Protein AF-A0A378NRR8-F1 (afdb_monomer_lite)

Organism: NCBI:txid158847

Secondary structure (DSSP, 8-state):
--HHHHHHHHTSGGGHHHHT--SHHHHHHHHHHHHHH--HHHHHHHHHHHHHHHHHHHHTTSS-SS---HHHHHHHHHHHHTTSS-SSSHHHHHHHHHHHHHHHHHTT--HHHHHHHHHHHHTTTGGG-SSGGGSPPTTSHHHHHHHHHHHHHHHTT------

Radius of gyration: 14.63 Å; chains: 1; bounding box: 38×37×32 Å

pLDDT: mean 91.33, std 9.23, range [50.62, 98.56]

Sequence (163 aa):
MTTDELQAILNGDAGKHIENIKIDSLREFVKESLLKFGDTNKLLQSNLVIDLLEKMLIKKKQINKTVEQSFVEVLRVAGLLHNLFFDGTVTSLFMAREKLVPIARKYNIPDNYIGSIFQTIECQLGEDTPVPQCKPVPGTPTELFAWSCWYIEELHNNKKIPE

Structure (mmCIF, N/CA/C/O backbone):
data_AF-A0A378NRR8-F1
#
_entry.id   AF-A0A378NRR8-F1
#
loop_
_atom_site.group_PDB
_atom_site.id
_atom_site.type_symbol
_atom_site.label_atom_id
_atom_site.label_alt_id
_atom_site.label_comp_id
_atom_site.label_asym_id
_atom_site.label_entity_id
_atom_site.label_seq_id
_atom_site.pdbx_PDB_ins_code
_atom_site.Cartn_x
_atom_site.Cartn_y
_atom_site.Cartn_z
_atom_site.occupancy
_atom_site.B_iso_or_equiv
_atom_site.auth_seq_id
_atom_site.auth_comp_id
_atom_site.auth_asym_id
_atom_site.auth_atom_id
_atom_site.pdbx_PDB_model_num
ATOM 1 N N . MET A 1 1 ? -15.109 -6.004 2.615 1.00 88.75 1 MET A N 1
ATOM 2 C CA . MET A 1 1 ? -15.401 -5.436 3.949 1.00 88.75 1 MET A CA 1
ATOM 3 C C . MET A 1 1 ? -16.798 -4.822 3.938 1.00 88.75 1 MET A C 1
ATOM 5 O O . MET A 1 1 ? -17.219 -4.347 2.890 1.00 88.75 1 MET A O 1
ATOM 9 N N . THR A 1 2 ? -17.538 -4.841 5.043 1.00 89.19 2 THR A N 1
ATOM 10 C CA . THR A 1 2 ? -18.834 -4.146 5.174 1.00 89.19 2 THR A CA 1
ATOM 11 C C . THR A 1 2 ? -18.647 -2.681 5.584 1.00 89.19 2 THR A C 1
ATOM 13 O O . THR A 1 2 ? -17.573 -2.279 6.031 1.00 89.19 2 THR A O 1
ATOM 16 N N . THR A 1 3 ? -19.694 -1.862 5.446 1.00 89.06 3 THR A N 1
ATOM 17 C CA . THR A 1 3 ? -19.666 -0.463 5.906 1.00 89.06 3 THR A CA 1
ATOM 18 C C . THR A 1 3 ? -19.426 -0.370 7.412 1.00 89.06 3 THR A C 1
ATOM 20 O O . THR A 1 3 ? -18.635 0.462 7.849 1.00 89.06 3 THR A O 1
ATOM 23 N N . ASP A 1 4 ? -20.054 -1.252 8.194 1.00 89.38 4 ASP A N 1
ATOM 24 C CA . ASP A 1 4 ? -19.912 -1.277 9.652 1.00 89.38 4 ASP A CA 1
ATOM 25 C C . ASP A 1 4 ? -18.496 -1.693 10.070 1.00 89.38 4 ASP A C 1
ATOM 27 O O . ASP A 1 4 ? -17.909 -1.082 10.962 1.00 89.38 4 ASP A O 1
ATOM 31 N N . GLU A 1 5 ? -17.906 -2.678 9.381 1.00 88.69 5 GLU A N 1
ATOM 32 C CA . GLU A 1 5 ? -16.505 -3.072 9.579 1.00 88.69 5 GLU A CA 1
ATOM 33 C C . GLU A 1 5 ? -15.546 -1.919 9.268 1.00 88.69 5 GLU A C 1
ATOM 35 O O . GLU A 1 5 ? -14.643 -1.637 10.056 1.00 88.69 5 GLU A O 1
ATOM 40 N N . LEU A 1 6 ? -15.754 -1.223 8.144 1.00 89.56 6 LEU A N 1
ATOM 41 C CA . LEU A 1 6 ? -14.927 -0.079 7.776 1.00 89.56 6 LEU A CA 1
ATOM 42 C C . LEU A 1 6 ? -15.062 1.046 8.807 1.00 89.56 6 LEU A C 1
ATOM 44 O O . LEU A 1 6 ? -14.057 1.617 9.221 1.00 89.56 6 LEU A O 1
ATOM 48 N N . GLN A 1 7 ? -16.276 1.338 9.272 1.00 89.38 7 GLN A N 1
ATOM 49 C CA . GLN A 1 7 ? -16.491 2.357 10.296 1.00 89.38 7 GLN A CA 1
ATOM 50 C C . GLN A 1 7 ? -15.829 1.978 11.627 1.00 89.38 7 GLN A C 1
ATOM 52 O O . GLN A 1 7 ? -15.223 2.832 12.275 1.00 89.38 7 GLN A O 1
ATOM 57 N N . ALA A 1 8 ? -15.896 0.705 12.025 1.00 89.12 8 ALA A N 1
ATOM 58 C CA . ALA A 1 8 ? -15.212 0.208 13.215 1.00 89.12 8 ALA A CA 1
ATOM 59 C C . ALA A 1 8 ? -13.686 0.354 13.098 1.00 89.12 8 ALA A C 1
ATOM 61 O O . ALA A 1 8 ? -13.037 0.772 14.055 1.00 89.12 8 ALA A O 1
ATOM 62 N N . ILE A 1 9 ? -13.122 0.077 11.917 1.00 89.94 9 ILE A N 1
ATOM 63 C CA . ILE A 1 9 ? -11.700 0.287 11.619 1.00 89.94 9 ILE A CA 1
ATOM 64 C C . ILE A 1 9 ? -11.325 1.765 11.731 1.00 89.94 9 ILE A C 1
ATOM 66 O O . ILE A 1 9 ? -10.344 2.079 12.399 1.00 89.94 9 ILE A O 1
ATOM 70 N N . LEU A 1 10 ? -12.091 2.663 11.102 1.00 88.81 10 LEU A N 1
ATOM 71 C CA . LEU A 1 10 ? -11.823 4.107 11.120 1.00 88.81 10 LEU A CA 1
ATOM 72 C C . LEU A 1 10 ? -11.880 4.691 12.538 1.00 88.81 10 LEU A C 1
ATOM 74 O O . LEU A 1 10 ? -11.136 5.615 12.851 1.00 88.81 10 LEU A O 1
ATOM 78 N N . ASN A 1 11 ? -12.721 4.125 13.404 1.00 87.00 11 ASN A N 1
ATOM 79 C CA . ASN A 1 11 ? -12.835 4.527 14.805 1.00 87.00 11 ASN A CA 1
ATOM 80 C C . ASN A 1 11 ? -11.740 3.929 15.712 1.00 87.00 11 ASN A C 1
ATOM 82 O O . ASN A 1 11 ? -11.676 4.281 16.890 1.00 87.00 11 ASN 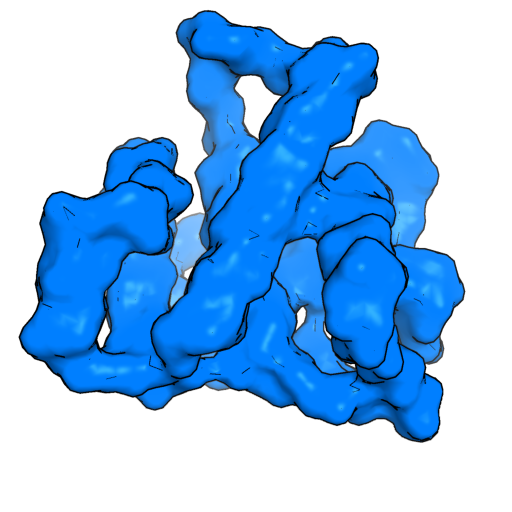A O 1
ATOM 86 N N . GLY A 1 12 ? -10.917 3.007 15.205 1.00 88.12 12 GLY A N 1
ATOM 87 C CA . GLY A 1 12 ? -9.865 2.325 15.958 1.00 88.12 12 GLY A CA 1
ATOM 88 C C . GLY A 1 12 ? -8.461 2.573 15.405 1.00 88.12 12 GLY A C 1
ATOM 89 O O . GLY A 1 12 ? -8.263 3.231 14.385 1.00 88.12 12 GLY A O 1
ATOM 90 N N . ASP A 1 13 ? -7.459 1.972 16.051 1.00 87.38 13 ASP A N 1
ATOM 91 C CA . ASP A 1 13 ? -6.047 2.135 15.666 1.00 87.38 13 ASP A CA 1
ATOM 92 C C . ASP A 1 13 ? -5.746 1.625 14.247 1.00 87.38 13 ASP A C 1
ATOM 94 O O . ASP A 1 13 ? -4.834 2.119 13.580 1.00 87.38 13 ASP A O 1
ATOM 98 N N . ALA A 1 14 ? -6.529 0.660 13.754 1.00 87.25 14 ALA A N 1
ATOM 99 C CA . ALA A 1 14 ? -6.390 0.123 12.403 1.00 87.25 14 ALA A CA 1
ATOM 100 C C . ALA A 1 14 ? -6.697 1.167 11.310 1.00 87.25 14 ALA A C 1
ATOM 102 O O . ALA A 1 14 ? -6.200 1.035 10.192 1.00 87.25 14 ALA A O 1
ATOM 103 N N . GLY A 1 15 ? -7.469 2.211 11.625 1.00 89.31 15 GLY A N 1
ATOM 104 C CA . GLY A 1 15 ? -7.804 3.306 10.717 1.00 89.31 15 GLY A CA 1
ATOM 105 C C . GLY A 1 15 ? -6.763 4.423 10.650 1.00 89.31 15 GLY A C 1
ATOM 106 O O . GLY A 1 15 ? -6.870 5.289 9.782 1.00 89.31 15 GLY A O 1
ATOM 107 N N . LYS A 1 16 ? -5.729 4.413 11.510 1.00 93.12 16 LYS A N 1
ATOM 108 C CA . LYS A 1 16 ? -4.799 5.549 11.684 1.00 93.12 16 LYS A CA 1
ATOM 109 C C . LYS A 1 16 ? -4.187 6.062 10.376 1.00 93.12 16 LYS A C 1
ATOM 111 O O . LYS A 1 16 ? -4.088 7.267 10.169 1.00 93.12 16 LYS A O 1
ATOM 116 N N . HIS A 1 17 ? -3.784 5.168 9.470 1.00 95.06 17 HIS A N 1
ATOM 117 C CA . HIS A 1 17 ? -3.147 5.573 8.216 1.00 95.06 17 HIS A CA 1
ATOM 118 C C . HIS A 1 17 ? -4.159 6.105 7.200 1.00 95.06 17 HIS A C 1
ATOM 120 O O . HIS A 1 17 ? -3.798 6.957 6.396 1.00 95.06 17 HIS A O 1
ATOM 126 N N . ILE A 1 18 ? -5.417 5.665 7.261 1.00 95.38 18 ILE A N 1
ATOM 127 C CA . ILE A 1 18 ? -6.489 6.222 6.431 1.00 95.38 18 ILE A CA 1
ATOM 128 C C . ILE A 1 18 ? -6.775 7.662 6.883 1.00 95.38 18 ILE A C 1
ATOM 130 O O . ILE A 1 18 ? -6.786 8.575 6.060 1.00 95.38 18 ILE A O 1
ATOM 134 N N . GLU A 1 19 ? -6.901 7.891 8.191 1.00 93.31 19 GLU A N 1
ATOM 135 C CA . GLU A 1 19 ? -7.154 9.222 8.773 1.00 93.31 19 GLU A CA 1
ATOM 136 C C . GLU A 1 19 ? -5.964 10.193 8.630 1.00 93.31 19 GLU A C 1
ATOM 138 O O . GLU A 1 19 ? -6.115 11.421 8.623 1.00 93.31 19 GLU A O 1
ATOM 143 N N . ASN A 1 20 ? -4.754 9.661 8.448 1.00 91.88 20 ASN A N 1
ATOM 144 C CA . ASN A 1 20 ? -3.570 10.466 8.164 1.00 91.88 20 ASN A CA 1
ATOM 145 C C . ASN A 1 20 ? -3.486 10.953 6.708 1.00 91.88 20 ASN A C 1
ATOM 147 O O . ASN A 1 20 ? -2.656 11.809 6.424 1.00 91.88 20 ASN A O 1
ATOM 151 N N . ILE A 1 21 ? -4.331 10.478 5.787 1.00 94.75 21 ILE A N 1
ATOM 152 C CA . ILE A 1 21 ? -4.401 11.019 4.419 1.00 94.75 21 ILE A CA 1
ATOM 153 C C . ILE A 1 21 ? -5.147 12.358 4.452 1.00 94.75 21 ILE A C 1
ATOM 155 O O . ILE A 1 21 ? -6.351 12.403 4.710 1.00 94.75 21 ILE A O 1
ATOM 159 N N . LYS A 1 22 ? -4.454 13.465 4.183 1.00 93.25 22 LYS A N 1
ATOM 160 C CA . LYS A 1 22 ? -5.011 14.826 4.243 1.00 93.25 22 LYS A CA 1
ATOM 161 C C . LYS A 1 22 ? -5.721 15.218 2.957 1.00 93.25 22 LYS A C 1
ATOM 163 O O . LYS A 1 22 ? -6.660 16.005 3.007 1.00 93.25 22 LYS A O 1
ATOM 168 N N . ILE A 1 23 ? -5.346 14.626 1.828 1.00 94.19 23 ILE A N 1
ATOM 169 C CA . ILE A 1 23 ? -6.026 14.840 0.551 1.00 94.19 23 ILE A CA 1
ATOM 170 C C . ILE A 1 23 ? -7.327 14.027 0.527 1.00 94.19 23 ILE A C 1
ATOM 172 O O . ILE A 1 23 ? -7.309 12.805 0.375 1.00 94.19 23 ILE A O 1
ATOM 176 N N . ASP A 1 24 ? -8.470 14.706 0.650 1.00 96.19 24 ASP A N 1
ATOM 177 C CA . ASP A 1 24 ? -9.791 14.064 0.760 1.00 96.19 24 ASP A CA 1
ATOM 178 C C . ASP A 1 24 ? -10.094 13.096 -0.395 1.00 96.19 24 ASP A C 1
ATOM 180 O O . ASP A 1 24 ? -10.584 11.993 -0.161 1.00 96.19 24 ASP A O 1
ATOM 184 N N . SER A 1 25 ? -9.741 13.446 -1.638 1.00 97.50 25 SER A N 1
ATOM 185 C CA . SER A 1 25 ? -9.961 12.564 -2.794 1.00 97.50 25 SER A CA 1
ATOM 186 C C . SER A 1 25 ? -9.175 11.254 -2.707 1.00 97.50 25 SER A C 1
ATOM 188 O O . SER A 1 25 ? -9.697 10.207 -3.086 1.00 97.50 25 SER A O 1
ATOM 190 N N . LEU A 1 26 ? -7.951 11.282 -2.165 1.00 98.06 26 LEU A N 1
ATOM 191 C CA . LEU A 1 26 ? -7.163 10.075 -1.905 1.00 98.06 26 LEU A CA 1
ATOM 192 C C . LEU A 1 26 ? -7.779 9.247 -0.773 1.00 98.06 26 LEU A C 1
ATOM 194 O O . LEU A 1 26 ? -7.844 8.022 -0.875 1.00 98.06 26 LEU A O 1
ATOM 198 N N . ARG A 1 27 ? -8.254 9.907 0.289 1.00 97.56 27 ARG A N 1
ATOM 199 C CA . ARG A 1 27 ? -8.870 9.236 1.441 1.00 97.56 27 ARG A CA 1
ATOM 200 C C . ARG A 1 27 ? -10.142 8.496 1.036 1.00 97.56 27 ARG A C 1
ATOM 202 O O . ARG A 1 27 ? -10.293 7.317 1.349 1.00 97.56 27 ARG A O 1
ATOM 209 N N . GLU A 1 28 ? -11.030 9.159 0.302 1.00 97.88 28 GLU A N 1
ATOM 210 C CA . GLU A 1 28 ? -12.288 8.563 -0.154 1.00 97.88 28 GLU A CA 1
ATOM 211 C C . GLU A 1 28 ? -12.061 7.466 -1.204 1.00 97.88 28 GLU A C 1
ATOM 213 O O . GLU A 1 28 ? -12.718 6.424 -1.162 1.00 97.88 28 GLU A O 1
ATOM 218 N N . PHE A 1 29 ? -11.056 7.624 -2.070 1.00 98.56 29 PHE A N 1
ATOM 219 C CA . PHE A 1 29 ? -10.611 6.558 -2.967 1.00 98.56 29 PHE A CA 1
ATOM 220 C C . PHE A 1 29 ? -10.172 5.295 -2.213 1.00 98.56 29 PHE A C 1
ATOM 222 O O . PHE A 1 29 ? -10.581 4.188 -2.579 1.00 98.56 29 PHE A O 1
ATOM 229 N N . VAL A 1 30 ? -9.374 5.440 -1.152 1.00 98.25 30 VAL A N 1
ATOM 230 C CA . VAL A 1 30 ? -8.959 4.306 -0.314 1.00 98.25 30 VAL A CA 1
ATOM 231 C C . VAL A 1 30 ? -10.166 3.660 0.359 1.00 98.25 30 VAL A C 1
ATOM 233 O O . VAL A 1 30 ? -10.314 2.442 0.280 1.00 98.25 30 VAL A O 1
ATOM 236 N N . LYS A 1 31 ? -11.058 4.452 0.969 1.00 97.50 31 LYS A N 1
ATOM 237 C CA . LYS A 1 31 ? -12.264 3.934 1.633 1.00 97.50 31 LYS A CA 1
ATOM 238 C C . LYS A 1 31 ? -13.148 3.135 0.677 1.00 97.50 31 LYS A C 1
ATOM 240 O O . LYS A 1 31 ? -13.519 2.011 1.007 1.00 97.50 31 LYS A O 1
ATOM 245 N N . GLU A 1 32 ? -13.446 3.655 -0.518 1.00 97.94 32 GLU A N 1
ATOM 246 C CA . GLU A 1 32 ? -14.253 2.917 -1.503 1.00 97.94 32 GLU A CA 1
ATOM 247 C C . GLU A 1 32 ? -13.547 1.634 -1.970 1.00 97.94 32 GLU A C 1
ATOM 249 O O . GLU A 1 32 ? -14.191 0.595 -2.133 1.00 97.94 32 GLU A O 1
ATOM 254 N N . SER A 1 33 ? -12.224 1.680 -2.147 1.00 98.25 33 SER A N 1
ATOM 255 C CA . SER A 1 33 ? -11.430 0.512 -2.546 1.00 98.25 33 SER A CA 1
ATOM 256 C C . SER A 1 33 ? -11.439 -0.582 -1.471 1.00 98.25 33 SER A C 1
ATOM 258 O O . SER A 1 33 ? -11.660 -1.751 -1.789 1.00 98.25 33 SER A O 1
ATOM 260 N N . LEU A 1 34 ? -11.269 -0.212 -0.198 1.00 96.81 34 LEU A N 1
ATOM 261 C CA . LEU A 1 34 ? -11.332 -1.131 0.943 1.00 96.81 34 LEU A CA 1
ATOM 262 C C . LEU A 1 34 ? -12.742 -1.687 1.160 1.00 96.81 34 LEU A C 1
ATOM 264 O O . LEU A 1 34 ? -12.898 -2.870 1.450 1.00 96.81 34 LEU A O 1
ATOM 268 N N . LEU A 1 35 ? -13.779 -0.874 0.968 1.00 96.31 35 LEU A N 1
ATOM 269 C CA . LEU A 1 35 ? -15.155 -1.348 1.063 1.00 96.31 35 LEU A CA 1
ATOM 270 C C . LEU A 1 35 ? -15.428 -2.437 0.013 1.00 96.31 35 LEU A C 1
ATOM 272 O O . LEU A 1 35 ? -15.950 -3.503 0.334 1.00 96.31 35 LEU A O 1
ATOM 276 N N . LYS A 1 36 ? -15.010 -2.203 -1.236 1.00 96.44 36 LYS A N 1
ATOM 277 C CA . LYS A 1 36 ? -15.254 -3.132 -2.350 1.00 96.44 36 LYS A CA 1
ATOM 278 C C . LYS A 1 36 ? -14.384 -4.386 -2.321 1.00 96.44 36 LYS A C 1
ATOM 280 O O . LYS A 1 36 ? -14.875 -5.457 -2.663 1.00 96.44 36 LYS A O 1
ATOM 285 N N . PHE A 1 37 ? -13.110 -4.259 -1.958 1.00 96.38 37 PHE A N 1
ATOM 286 C CA . PHE A 1 37 ? -12.112 -5.322 -2.156 1.00 96.38 37 PHE A CA 1
ATOM 287 C C . PHE A 1 37 ? -11.286 -5.642 -0.908 1.00 96.38 37 PHE A C 1
ATOM 289 O O . PHE A 1 37 ? -10.498 -6.584 -0.914 1.00 96.38 37 PHE A O 1
ATOM 296 N N . GLY A 1 38 ? -11.432 -4.845 0.147 1.00 92.38 38 GLY A N 1
ATOM 297 C CA . GLY A 1 38 ? -10.640 -4.949 1.362 1.00 92.38 38 GLY A CA 1
ATOM 298 C C . GLY A 1 38 ? -11.048 -6.104 2.265 1.00 92.38 38 GLY A C 1
ATOM 299 O O . GLY A 1 38 ? -12.215 -6.505 2.343 1.00 92.38 38 GLY A O 1
ATOM 300 N N . ASP A 1 39 ? -10.040 -6.562 2.995 1.00 91.06 39 ASP A N 1
ATOM 301 C CA . ASP A 1 39 ? -10.099 -7.542 4.070 1.00 91.06 39 ASP A CA 1
ATOM 302 C C . ASP A 1 39 ? -9.339 -6.979 5.280 1.00 91.06 39 ASP A C 1
ATOM 304 O O . ASP A 1 39 ? -8.310 -6.312 5.125 1.00 91.06 39 ASP A O 1
ATOM 308 N N . THR A 1 40 ? -9.845 -7.234 6.485 1.00 90.06 40 THR A N 1
ATOM 309 C CA . THR A 1 40 ? -9.279 -6.672 7.717 1.00 90.06 40 THR A CA 1
ATOM 310 C C . THR A 1 40 ? -7.858 -7.171 7.981 1.00 90.06 40 THR A C 1
ATOM 312 O O . THR A 1 40 ? -7.006 -6.379 8.380 1.00 90.06 40 THR A O 1
ATOM 315 N N . ASN A 1 41 ? -7.551 -8.445 7.713 1.00 90.06 41 ASN A N 1
ATOM 316 C CA . ASN A 1 41 ? -6.202 -8.977 7.926 1.00 90.06 41 ASN A CA 1
ATOM 317 C C . ASN A 1 41 ? -5.207 -8.352 6.946 1.00 90.06 41 ASN A C 1
ATOM 319 O O . ASN A 1 41 ? -4.107 -7.964 7.342 1.00 90.06 41 ASN A O 1
ATOM 323 N N . LYS A 1 42 ? -5.611 -8.196 5.680 1.00 91.69 42 LYS A N 1
ATOM 324 C CA . LYS A 1 42 ? -4.801 -7.499 4.671 1.00 91.69 42 LYS A CA 1
ATOM 325 C C . LYS A 1 42 ? -4.524 -6.050 5.062 1.00 91.69 42 LYS A C 1
ATOM 327 O O . LYS A 1 42 ? -3.387 -5.604 4.933 1.00 91.69 42 LYS A O 1
ATOM 332 N N . LEU A 1 43 ? -5.521 -5.341 5.592 1.00 93.81 43 LEU A N 1
ATOM 333 C CA . LEU A 1 43 ? -5.347 -3.968 6.067 1.00 93.81 43 LEU A CA 1
ATOM 334 C C . LEU A 1 43 ? -4.366 -3.880 7.245 1.00 93.81 43 LEU A C 1
ATOM 336 O O . LEU A 1 43 ? -3.505 -3.003 7.258 1.00 93.81 43 LEU A O 1
ATOM 340 N N . LEU A 1 44 ? -4.457 -4.792 8.217 1.00 92.62 44 LEU A N 1
ATOM 341 C CA . LEU A 1 44 ? -3.517 -4.828 9.342 1.00 92.62 44 LEU A CA 1
ATOM 342 C C . LEU A 1 44 ? -2.075 -5.047 8.867 1.00 92.62 44 LEU A C 1
ATOM 344 O O . LEU A 1 44 ? -1.169 -4.376 9.355 1.00 92.62 44 LEU A O 1
ATOM 348 N N . GLN A 1 45 ? -1.865 -5.919 7.877 1.00 93.12 45 GLN A N 1
ATOM 349 C CA . GLN A 1 45 ? -0.555 -6.098 7.241 1.00 93.12 45 GLN A CA 1
ATOM 350 C C . GLN A 1 45 ? -0.093 -4.827 6.518 1.00 93.12 45 GLN A C 1
ATOM 352 O O . GLN A 1 45 ? 1.041 -4.388 6.703 1.00 93.12 45 GLN A O 1
ATOM 357 N N . SER A 1 46 ? -0.982 -4.175 5.766 1.00 96.12 46 SER A N 1
ATOM 358 C CA . SER A 1 46 ? -0.686 -2.899 5.107 1.00 96.12 46 SER A CA 1
ATOM 359 C C . SER A 1 46 ? -0.259 -1.814 6.096 1.00 96.12 46 SER A C 1
ATOM 361 O O . SER A 1 46 ? 0.669 -1.059 5.814 1.00 96.12 46 SER A O 1
ATOM 363 N N . ASN A 1 47 ? -0.864 -1.763 7.284 1.00 96.19 47 ASN A N 1
ATOM 364 C CA . ASN A 1 47 ? -0.462 -0.819 8.326 1.00 96.19 47 ASN A CA 1
ATOM 365 C C . ASN A 1 47 ? 0.977 -1.063 8.811 1.00 96.19 47 ASN A C 1
ATOM 367 O O . ASN A 1 47 ? 1.727 -0.106 8.992 1.00 96.19 47 ASN A O 1
ATOM 371 N N . LEU A 1 48 ? 1.395 -2.324 8.959 1.00 95.69 48 LEU A N 1
ATOM 372 C CA . LEU A 1 48 ? 2.775 -2.657 9.334 1.00 95.69 48 LEU A CA 1
ATOM 373 C C . LEU A 1 48 ? 3.783 -2.213 8.264 1.00 95.69 48 LEU A C 1
ATOM 375 O O . LEU A 1 48 ? 4.840 -1.675 8.602 1.00 95.69 48 LEU A O 1
ATOM 379 N N . VAL A 1 49 ? 3.440 -2.389 6.983 1.00 97.00 49 VAL A N 1
ATOM 380 C CA . VAL A 1 49 ? 4.266 -1.932 5.853 1.00 97.00 49 VAL A CA 1
ATOM 381 C C . VAL A 1 49 ? 4.440 -0.414 5.894 1.00 97.00 49 VAL A C 1
ATOM 383 O O . VAL A 1 49 ? 5.560 0.080 5.775 1.00 97.00 49 VAL A O 1
ATOM 386 N N . ILE A 1 50 ? 3.357 0.336 6.113 1.00 97.00 50 ILE A N 1
ATOM 387 C CA . ILE A 1 50 ? 3.393 1.804 6.162 1.00 97.00 50 ILE A CA 1
ATOM 388 C C . ILE A 1 50 ? 4.187 2.295 7.379 1.00 97.00 50 ILE A C 1
ATOM 390 O O . ILE A 1 50 ? 5.030 3.181 7.241 1.00 97.00 50 ILE A O 1
ATOM 394 N N . ASP A 1 51 ? 3.976 1.699 8.556 1.00 95.44 51 ASP A N 1
ATOM 395 C CA . ASP A 1 51 ? 4.725 2.033 9.774 1.00 95.44 51 ASP A CA 1
ATOM 396 C C . ASP A 1 51 ? 6.239 1.848 9.589 1.00 95.44 51 ASP A C 1
ATOM 398 O O . ASP A 1 51 ? 7.044 2.652 10.077 1.00 95.44 51 ASP A O 1
ATOM 402 N N . LEU A 1 52 ? 6.650 0.776 8.908 1.00 96.00 52 LEU A N 1
ATOM 403 C CA . LEU A 1 52 ? 8.054 0.528 8.599 1.00 96.00 52 LEU A CA 1
ATOM 404 C C . LEU A 1 52 ? 8.583 1.509 7.549 1.00 96.00 52 LEU A C 1
ATOM 406 O O . LEU A 1 52 ? 9.646 2.102 7.756 1.00 96.00 52 LEU A O 1
ATOM 410 N N . LEU A 1 53 ? 7.828 1.733 6.474 1.00 96.25 53 LEU A N 1
ATOM 411 C CA . LEU A 1 53 ? 8.183 2.664 5.409 1.00 96.25 53 LEU A CA 1
ATOM 412 C C . LEU A 1 53 ? 8.448 4.066 5.956 1.00 96.25 53 LEU A C 1
ATOM 414 O O . LEU A 1 53 ? 9.490 4.656 5.672 1.00 96.25 53 LEU A O 1
ATOM 418 N N . GLU A 1 54 ? 7.550 4.595 6.787 1.00 93.75 54 GLU A N 1
ATOM 419 C CA . GLU A 1 54 ? 7.709 5.920 7.389 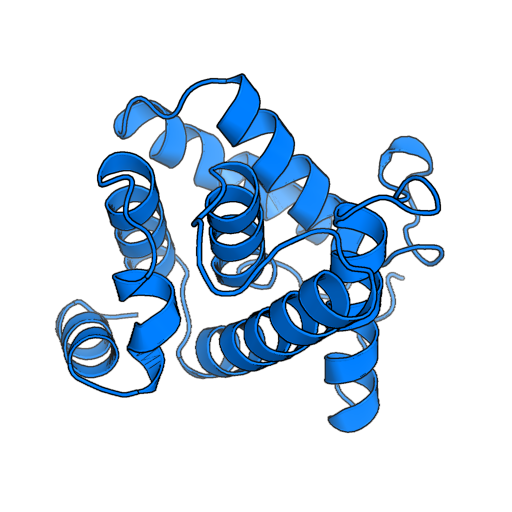1.00 93.75 54 GLU A CA 1
ATOM 420 C C . GLU A 1 54 ? 8.980 5.998 8.254 1.00 93.75 54 GLU A C 1
ATOM 422 O O . GLU A 1 54 ? 9.741 6.968 8.165 1.00 93.75 54 GLU A O 1
ATOM 427 N N . LYS A 1 55 ? 9.294 4.948 9.028 1.00 93.62 55 LYS A N 1
ATOM 428 C CA . LYS A 1 55 ? 10.555 4.868 9.790 1.00 93.62 55 LYS A CA 1
ATOM 429 C C . LYS A 1 55 ? 11.779 4.859 8.873 1.00 93.62 55 LYS A C 1
ATOM 431 O O . LYS A 1 55 ? 12.767 5.534 9.180 1.00 93.62 55 LYS A O 1
ATOM 436 N N . MET A 1 56 ? 11.732 4.129 7.759 1.00 93.88 56 MET A N 1
ATOM 437 C CA . MET A 1 56 ? 12.821 4.084 6.778 1.00 93.88 56 MET A CA 1
ATOM 438 C C . MET A 1 56 ? 13.023 5.442 6.098 1.00 93.88 56 MET A C 1
ATOM 440 O O . MET A 1 56 ? 14.160 5.912 6.012 1.00 93.88 56 MET A O 1
ATOM 444 N N . LEU A 1 57 ? 11.939 6.111 5.699 1.00 92.75 57 LEU A N 1
ATOM 445 C CA . LEU A 1 57 ? 11.969 7.451 5.110 1.00 92.75 57 LEU A CA 1
ATOM 446 C C . LEU A 1 57 ? 12.590 8.477 6.070 1.00 92.75 57 LEU A C 1
ATOM 448 O O . LEU A 1 57 ? 13.461 9.252 5.666 1.00 92.75 57 LEU A O 1
ATOM 452 N N . IL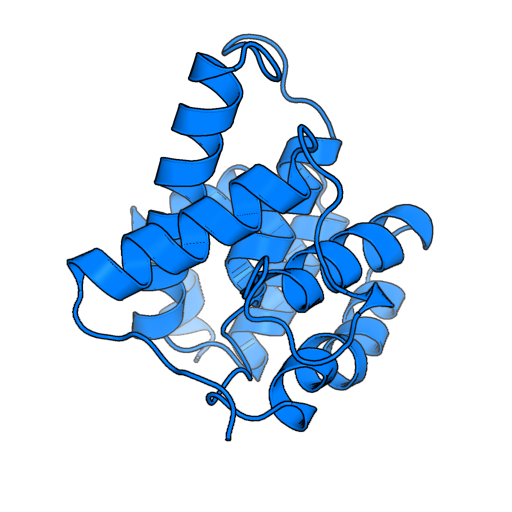E A 1 58 ? 12.218 8.441 7.356 1.00 92.00 58 ILE A N 1
ATOM 453 C CA . ILE A 1 58 ? 12.818 9.290 8.401 1.00 92.00 58 ILE A CA 1
ATOM 454 C C . ILE A 1 58 ? 14.307 8.968 8.563 1.00 92.00 58 ILE A C 1
ATOM 456 O O . ILE A 1 58 ? 15.145 9.872 8.579 1.00 92.00 58 ILE A O 1
ATOM 460 N N . LYS A 1 59 ? 14.668 7.682 8.658 1.00 91.94 59 LYS A N 1
ATOM 461 C CA . LYS A 1 59 ? 16.064 7.244 8.823 1.00 91.94 59 LYS A CA 1
ATOM 462 C C . LYS A 1 59 ? 16.945 7.693 7.656 1.00 91.94 59 LYS A C 1
ATOM 464 O O . LYS A 1 59 ? 18.096 8.071 7.876 1.00 91.94 59 LYS A O 1
ATOM 469 N N . LYS A 1 60 ? 16.404 7.674 6.436 1.00 90.44 60 LYS A N 1
ATOM 470 C CA . LYS A 1 60 ? 17.058 8.131 5.201 1.00 90.44 60 LYS A CA 1
ATOM 471 C C . LYS A 1 60 ? 16.972 9.648 4.997 1.00 90.44 60 LYS A C 1
ATOM 473 O O . LYS A 1 60 ? 17.488 10.137 3.998 1.00 90.44 60 LYS A O 1
ATOM 478 N N . LYS A 1 61 ? 16.377 10.389 5.943 1.00 89.25 61 LYS A N 1
ATOM 479 C CA . LYS A 1 61 ? 16.174 11.847 5.894 1.00 89.25 61 LYS A CA 1
ATOM 480 C C . LYS A 1 61 ? 15.382 12.315 4.662 1.00 89.25 61 LYS A C 1
ATOM 482 O O . LYS A 1 61 ? 15.552 13.449 4.228 1.00 89.25 61 LYS A O 1
ATOM 487 N N . GLN A 1 62 ? 14.535 11.449 4.100 1.00 85.88 62 GLN A N 1
ATOM 488 C CA . GLN A 1 62 ? 13.678 11.787 2.958 1.00 85.88 62 GLN A CA 1
ATOM 489 C C . GLN A 1 62 ? 12.427 12.551 3.398 1.00 85.88 62 GLN A C 1
ATOM 491 O O . GLN A 1 62 ? 11.949 13.408 2.663 1.00 85.88 62 GLN A O 1
ATOM 496 N N . ILE A 1 63 ? 11.948 12.280 4.615 1.00 86.56 63 ILE A N 1
ATOM 497 C CA . ILE A 1 63 ? 10.858 13.018 5.258 1.00 86.56 63 ILE A CA 1
ATOM 498 C C . ILE A 1 63 ? 11.331 13.538 6.616 1.00 86.56 63 ILE A C 1
ATOM 500 O O . ILE A 1 63 ? 12.208 12.948 7.256 1.00 86.56 63 ILE A O 1
ATOM 504 N N . ASN A 1 64 ? 10.736 14.634 7.076 1.00 76.06 64 ASN A N 1
ATOM 505 C CA . ASN A 1 64 ? 10.875 15.102 8.451 1.00 76.06 64 ASN A CA 1
ATOM 506 C C . ASN A 1 64 ? 9.536 14.913 9.185 1.00 76.06 64 ASN A C 1
ATOM 508 O O . ASN A 1 64 ? 8.493 14.761 8.560 1.00 76.06 64 ASN A O 1
ATOM 512 N N . LYS A 1 65 ? 9.550 14.905 10.522 1.00 68.38 65 LYS A N 1
ATOM 513 C CA . LYS A 1 65 ? 8.322 14.737 11.324 1.00 68.38 65 LYS A CA 1
ATOM 514 C C . LYS A 1 65 ? 7.406 15.972 11.314 1.00 68.38 65 LYS A C 1
ATOM 516 O O . LYS A 1 65 ? 6.380 15.962 11.980 1.00 68.38 65 LYS A O 1
ATOM 521 N N . THR A 1 66 ? 7.811 17.044 10.638 1.00 59.34 66 THR A N 1
ATOM 522 C CA . THR A 1 66 ? 7.257 18.391 10.822 1.00 59.34 66 THR A CA 1
ATOM 523 C C . THR A 1 66 ? 6.462 18.871 9.608 1.00 59.34 66 THR A C 1
ATOM 525 O O . THR A 1 66 ? 5.622 19.752 9.749 1.00 59.34 66 THR A O 1
ATOM 528 N N . VAL A 1 67 ? 6.720 18.314 8.423 1.00 60.34 67 VAL A N 1
ATOM 529 C CA . VAL A 1 67 ? 6.097 18.694 7.154 1.00 60.34 67 VAL A CA 1
ATOM 530 C C . VAL A 1 67 ? 5.610 17.432 6.460 1.00 60.34 67 VAL A C 1
ATOM 532 O O . VAL A 1 67 ? 6.408 16.587 6.052 1.00 60.34 67 VAL A O 1
ATOM 535 N N . GLU A 1 68 ? 4.295 17.320 6.307 1.00 67.31 68 GLU A N 1
ATOM 536 C CA . GLU A 1 68 ? 3.686 16.241 5.538 1.00 67.31 68 GLU A CA 1
ATOM 537 C C . GLU A 1 68 ? 3.838 16.551 4.043 1.00 67.31 68 GLU A C 1
ATOM 539 O O . GLU A 1 68 ? 3.395 17.587 3.547 1.00 67.31 68 GLU A O 1
ATOM 544 N N . GLN A 1 69 ? 4.567 15.690 3.334 1.00 80.00 69 GLN A N 1
ATOM 545 C CA . GLN A 1 69 ? 4.880 15.859 1.918 1.00 80.00 69 GLN A CA 1
ATOM 546 C C . GLN A 1 69 ? 3.899 15.025 1.091 1.00 80.00 69 GLN A C 1
ATOM 548 O O . GLN A 1 69 ? 3.687 13.854 1.394 1.00 80.00 69 GLN A O 1
ATOM 553 N N . SER A 1 70 ? 3.345 15.580 0.009 1.00 85.81 70 SER A N 1
ATOM 554 C CA . SER A 1 70 ? 2.286 14.916 -0.774 1.00 85.81 70 SER A CA 1
ATOM 555 C C . SER A 1 70 ? 2.679 13.535 -1.314 1.00 85.81 70 SER A C 1
ATOM 557 O O . SER A 1 70 ? 1.826 12.668 -1.475 1.00 85.81 70 SER A O 1
ATOM 559 N N . PHE A 1 71 ? 3.970 13.288 -1.566 1.00 89.31 71 PHE A N 1
ATOM 560 C CA . PHE A 1 71 ? 4.426 11.961 -1.988 1.00 89.31 71 PHE A CA 1
ATOM 561 C C . PHE A 1 71 ? 4.293 10.906 -0.876 1.00 89.31 71 PHE A C 1
ATOM 563 O O . PHE A 1 71 ? 4.126 9.731 -1.178 1.00 89.31 71 PHE A O 1
ATOM 570 N N . VAL A 1 72 ? 4.336 11.301 0.400 1.00 92.50 72 VAL A N 1
ATOM 571 C CA . VAL A 1 72 ? 4.123 10.393 1.538 1.00 92.50 72 VAL A CA 1
ATOM 572 C C . VAL A 1 72 ? 2.680 9.911 1.558 1.00 92.50 72 VAL A C 1
ATOM 574 O O . VAL A 1 72 ? 2.440 8.732 1.787 1.00 92.50 72 VAL A O 1
ATOM 577 N N . GLU A 1 73 ? 1.721 10.783 1.239 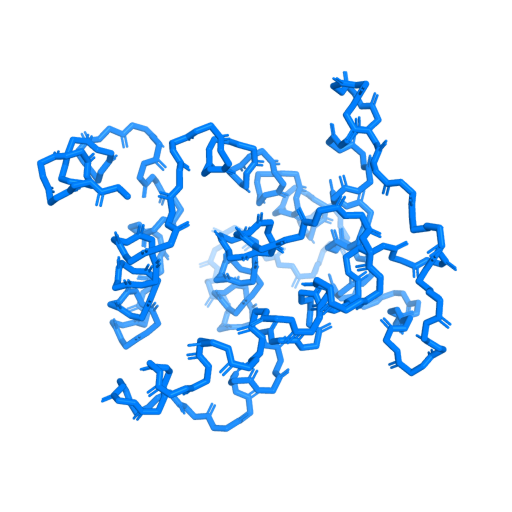1.00 94.06 73 GLU A N 1
ATOM 578 C CA . GLU A 1 73 ? 0.318 10.381 1.101 1.00 94.06 73 GLU A CA 1
ATOM 579 C C . GLU A 1 73 ? 0.125 9.393 -0.053 1.00 94.06 73 GLU A C 1
ATOM 581 O O . GLU A 1 73 ? -0.562 8.389 0.112 1.00 94.06 73 GLU A O 1
ATOM 586 N N . VAL A 1 74 ? 0.796 9.612 -1.189 1.00 96.31 74 VAL A N 1
ATOM 587 C CA . VAL A 1 74 ? 0.818 8.666 -2.321 1.00 96.31 74 VAL A CA 1
ATOM 588 C C . VAL A 1 74 ? 1.370 7.299 -1.903 1.00 96.31 74 VAL A C 1
ATOM 590 O O . VAL A 1 74 ? 0.756 6.276 -2.206 1.00 96.31 74 VAL A O 1
ATOM 593 N N . LEU A 1 75 ? 2.489 7.264 -1.173 1.00 96.75 75 LEU A N 1
ATOM 594 C CA . LEU A 1 75 ? 3.071 6.021 -0.654 1.00 96.75 75 LEU A CA 1
ATOM 595 C C . LEU A 1 75 ? 2.154 5.337 0.366 1.00 96.75 75 LEU A C 1
ATOM 597 O O . LEU A 1 75 ? 2.037 4.115 0.367 1.00 96.75 75 LEU A O 1
ATOM 601 N N . ARG A 1 76 ? 1.473 6.116 1.212 1.00 96.75 76 ARG A N 1
ATOM 602 C CA . ARG A 1 76 ? 0.511 5.607 2.193 1.00 96.75 76 ARG A CA 1
ATOM 603 C C . ARG A 1 76 ? -0.690 4.968 1.504 1.00 96.75 76 ARG A C 1
ATOM 605 O O . ARG A 1 76 ? -1.074 3.860 1.860 1.00 96.75 76 ARG A O 1
ATOM 612 N N . VAL A 1 77 ? -1.234 5.620 0.478 1.00 98.31 77 VAL A N 1
ATOM 613 C CA . VAL A 1 77 ? -2.299 5.062 -0.367 1.00 98.31 77 VAL A CA 1
ATOM 614 C C . VAL A 1 77 ? -1.830 3.782 -1.058 1.00 98.31 77 VAL A C 1
ATOM 616 O O . VAL A 1 77 ? -2.540 2.783 -1.010 1.00 98.31 77 VAL A O 1
ATOM 619 N N . ALA A 1 78 ? -0.629 3.772 -1.645 1.00 98.25 78 ALA A N 1
ATOM 620 C CA . ALA A 1 78 ? -0.062 2.564 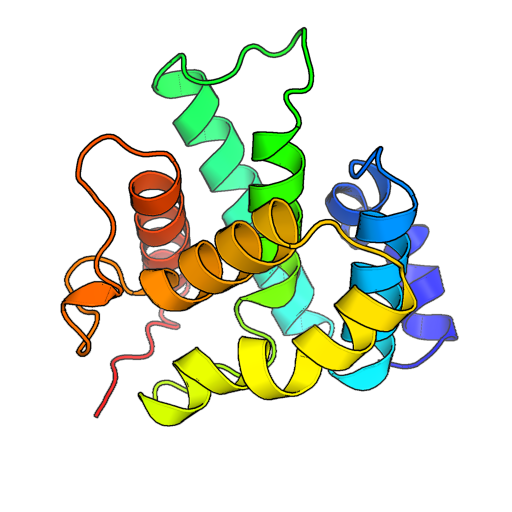-2.243 1.00 98.25 78 ALA A CA 1
ATOM 621 C C . ALA A 1 78 ? 0.053 1.428 -1.214 1.00 98.25 78 ALA A C 1
ATOM 623 O O . ALA A 1 78 ? -0.426 0.327 -1.467 1.00 98.25 78 ALA A O 1
ATOM 624 N N . GLY A 1 79 ? 0.579 1.714 -0.021 1.00 97.88 79 GLY A N 1
ATOM 625 C CA . GLY A 1 79 ? 0.664 0.757 1.080 1.00 97.88 79 GLY A CA 1
ATOM 626 C C . GLY A 1 79 ? -0.692 0.219 1.519 1.00 97.88 79 GLY A C 1
ATOM 627 O O . GLY A 1 79 ? -0.828 -0.981 1.706 1.00 97.88 79 GLY A O 1
ATOM 628 N N . LEU A 1 80 ? -1.734 1.045 1.597 1.00 98.00 80 LEU A N 1
ATOM 629 C CA . LEU A 1 80 ? -3.075 0.577 1.972 1.00 98.00 80 LEU A CA 1
ATOM 630 C C . LEU A 1 80 ? -3.702 -0.358 0.924 1.00 98.00 80 LEU A C 1
ATOM 632 O O . LEU A 1 80 ? -4.558 -1.168 1.273 1.00 98.00 80 LEU A O 1
ATOM 636 N N . LEU A 1 81 ? -3.278 -0.261 -0.340 1.00 98.12 81 LEU A N 1
ATOM 637 C CA . LEU A 1 81 ? -3.913 -0.943 -1.471 1.00 98.12 81 LEU A CA 1
ATOM 638 C C . LEU A 1 81 ? -3.069 -2.077 -2.088 1.00 98.12 81 LEU A C 1
ATOM 640 O O . LEU A 1 81 ? -3.611 -2.872 -2.857 1.00 98.12 81 LEU A O 1
ATOM 644 N N . HIS A 1 82 ? -1.771 -2.172 -1.770 1.00 97.38 82 HIS A N 1
ATOM 645 C CA . HIS A 1 82 ? -0.815 -3.033 -2.488 1.00 97.38 82 HIS A CA 1
ATOM 646 C C . HIS A 1 82 ? -1.175 -4.523 -2.504 1.00 97.38 82 HIS A C 1
ATOM 648 O O . HIS A 1 82 ? -0.999 -5.193 -3.521 1.00 97.38 82 HIS A O 1
ATOM 654 N N . ASN A 1 83 ? -1.729 -5.028 -1.402 1.00 95.56 83 ASN A N 1
ATOM 655 C CA . ASN A 1 83 ? -2.009 -6.447 -1.203 1.00 95.56 83 ASN A CA 1
ATOM 656 C C . ASN A 1 83 ? -3.484 -6.826 -1.429 1.00 95.56 83 ASN A C 1
ATOM 658 O O . ASN A 1 83 ? -3.861 -7.982 -1.208 1.00 95.56 83 ASN A O 1
ATOM 662 N N . LEU A 1 84 ? -4.333 -5.892 -1.885 1.00 96.38 84 LEU A N 1
ATOM 663 C CA . LEU A 1 84 ? -5.766 -6.150 -2.083 1.00 96.38 84 LEU A CA 1
ATOM 664 C C . LEU A 1 84 ? -6.015 -7.330 -3.020 1.00 96.38 84 LEU A C 1
ATOM 666 O O . LEU A 1 84 ? -6.830 -8.201 -2.711 1.00 96.38 84 LEU A O 1
ATOM 670 N N . PHE A 1 85 ? -5.249 -7.401 -4.106 1.00 95.69 85 PHE A N 1
ATOM 671 C CA . PHE A 1 85 ? -5.387 -8.435 -5.130 1.00 95.69 85 PHE A CA 1
ATOM 672 C C . PHE A 1 85 ? -4.192 -9.379 -5.206 1.00 95.69 85 PHE A C 1
ATOM 674 O O . PHE A 1 85 ? -4.346 -10.467 -5.742 1.00 95.69 85 PHE A O 1
ATOM 681 N N . PHE A 1 86 ? -3.033 -8.991 -4.662 1.00 92.88 86 PHE A N 1
ATOM 682 C CA . PHE A 1 86 ? -1.803 -9.753 -4.837 1.00 92.88 86 PHE A CA 1
ATOM 683 C C . PHE A 1 86 ? -1.894 -11.149 -4.199 1.00 92.88 86 PHE A C 1
ATOM 685 O O . PHE A 1 86 ? -2.124 -11.310 -2.991 1.00 92.88 86 PHE A O 1
ATOM 692 N N . ASP A 1 87 ? -1.720 -12.170 -5.031 1.00 90.31 87 ASP A N 1
ATOM 693 C CA . ASP A 1 87 ? -1.781 -13.580 -4.647 1.00 90.31 87 ASP A CA 1
ATOM 694 C C . ASP A 1 87 ? -0.458 -14.321 -4.864 1.00 90.31 87 ASP A C 1
ATOM 696 O O . ASP A 1 87 ? -0.373 -15.503 -4.548 1.00 90.31 87 ASP A O 1
ATOM 700 N N . GLY A 1 88 ? 0.579 -13.606 -5.298 1.00 86.62 88 GLY A N 1
ATOM 701 C CA . GLY A 1 88 ? 1.863 -14.164 -5.700 1.00 86.62 88 GLY A CA 1
ATOM 702 C C . GLY A 1 88 ? 2.053 -14.083 -7.209 1.00 86.62 88 GLY A C 1
ATOM 703 O O . GLY A 1 88 ? 3.164 -13.865 -7.654 1.00 86.62 88 GLY A O 1
ATOM 704 N N . THR A 1 89 ? 0.999 -14.151 -8.021 1.00 88.62 89 THR A N 1
ATOM 705 C CA . THR A 1 89 ? 1.148 -14.214 -9.484 1.00 88.62 89 THR A CA 1
ATOM 706 C C . THR A 1 89 ? 1.495 -12.866 -10.118 1.00 88.62 89 THR A C 1
ATOM 708 O O . THR A 1 89 ? 1.076 -11.805 -9.645 1.00 88.62 89 THR A O 1
ATOM 711 N N . VAL A 1 90 ? 2.174 -12.898 -11.272 1.00 88.75 90 VAL A N 1
ATOM 712 C CA . VAL A 1 90 ? 2.471 -11.694 -12.075 1.00 88.75 90 VAL A CA 1
ATOM 713 C C . VAL A 1 90 ? 1.200 -10.939 -12.462 1.00 88.75 90 VAL A C 1
ATOM 715 O O . VAL A 1 90 ? 1.171 -9.712 -12.435 1.00 88.75 90 VAL A O 1
ATOM 718 N N . THR A 1 91 ? 0.124 -11.648 -12.805 1.00 90.81 91 THR A N 1
ATOM 719 C CA . THR A 1 91 ? -1.150 -11.018 -13.175 1.00 90.81 91 THR A CA 1
ATOM 720 C C . THR A 1 91 ? -1.739 -10.236 -12.005 1.00 90.81 91 THR A C 1
ATOM 722 O O . THR A 1 91 ? -2.167 -9.095 -12.188 1.00 90.81 91 THR A O 1
ATOM 725 N N . SER A 1 92 ? -1.704 -10.805 -10.796 1.00 92.50 92 SER A N 1
ATOM 726 C CA . SER A 1 92 ? -2.236 -10.151 -9.598 1.00 92.50 92 SER A CA 1
ATOM 727 C C . SER A 1 92 ? -1.517 -8.841 -9.245 1.00 92.50 92 SER A C 1
ATOM 729 O O . SER A 1 92 ? -2.144 -7.940 -8.684 1.00 92.50 92 SER A O 1
ATOM 731 N N . LEU A 1 93 ? -0.251 -8.682 -9.660 1.00 90.69 93 LEU A N 1
ATOM 732 C CA . LEU A 1 93 ? 0.537 -7.454 -9.492 1.00 90.69 93 LEU A CA 1
ATOM 733 C C . LEU A 1 93 ? -0.121 -6.239 -10.166 1.00 90.69 93 LEU A C 1
ATOM 735 O O . LEU A 1 93 ? -0.124 -5.140 -9.614 1.00 90.69 93 LEU A O 1
ATOM 739 N N . PHE A 1 94 ? -0.731 -6.447 -11.337 1.00 95.88 94 PHE A N 1
ATOM 740 C CA . PHE A 1 94 ? -1.360 -5.388 -12.135 1.00 95.88 94 PHE A CA 1
ATOM 741 C C . PHE A 1 94 ? -2.873 -5.271 -11.908 1.00 95.88 94 PHE A C 1
ATOM 743 O O . PHE A 1 94 ? -3.489 -4.285 -12.326 1.00 95.88 94 PHE A O 1
ATOM 750 N N . MET A 1 95 ? -3.489 -6.230 -11.203 1.00 96.50 95 MET A N 1
ATOM 751 C CA . MET A 1 95 ? -4.931 -6.211 -10.925 1.00 96.50 95 MET A CA 1
ATOM 752 C C . MET A 1 95 ? -5.357 -4.976 -10.131 1.00 96.50 95 MET A C 1
ATOM 754 O O . MET A 1 95 ? -6.439 -4.440 -10.375 1.00 96.50 95 MET A O 1
ATOM 758 N N . ALA A 1 96 ? -4.507 -4.478 -9.226 1.00 96.25 96 ALA A N 1
ATOM 759 C CA . ALA A 1 96 ? -4.782 -3.241 -8.500 1.00 96.25 96 ALA A CA 1
ATOM 760 C C . ALA A 1 96 ? -5.002 -2.067 -9.466 1.00 96.25 96 ALA A C 1
ATOM 762 O O . ALA A 1 96 ? -6.003 -1.361 -9.352 1.00 96.25 96 ALA A O 1
ATOM 763 N N . ARG A 1 97 ? -4.129 -1.894 -10.466 1.00 97.31 97 ARG A N 1
ATOM 764 C CA . ARG A 1 97 ? -4.284 -0.845 -11.481 1.00 97.31 97 ARG A CA 1
ATOM 765 C C . ARG A 1 97 ? -5.568 -1.040 -12.281 1.00 97.31 97 ARG A C 1
ATOM 767 O O . ARG A 1 97 ? -6.342 -0.097 -12.429 1.00 97.31 97 ARG A O 1
ATOM 774 N N . GLU A 1 98 ? -5.822 -2.252 -12.763 1.00 97.12 98 GLU A N 1
ATOM 775 C CA . GLU A 1 98 ? -7.006 -2.544 -13.578 1.00 97.12 98 GLU A CA 1
ATOM 776 C C . GLU A 1 98 ? -8.314 -2.236 -12.829 1.00 97.12 98 GLU A C 1
ATOM 778 O O . GLU A 1 98 ? -9.209 -1.582 -13.368 1.00 97.12 98 GLU A O 1
ATOM 783 N N . LYS A 1 99 ? -8.426 -2.680 -11.570 1.00 98.12 99 LYS A N 1
ATOM 784 C CA . LYS A 1 99 ? -9.669 -2.573 -10.793 1.00 98.12 99 LYS A CA 1
ATOM 785 C C . LYS A 1 99 ? -9.857 -1.217 -10.120 1.00 98.12 99 LYS A C 1
ATOM 787 O O . LYS A 1 99 ? -11.000 -0.796 -9.940 1.00 98.12 99 LYS A O 1
ATOM 792 N N . LEU A 1 100 ? -8.777 -0.534 -9.740 1.00 98.31 100 LEU A N 1
ATOM 793 C CA . LEU A 1 100 ? -8.859 0.665 -8.901 1.00 98.31 100 LEU A CA 1
ATOM 794 C C . LEU A 1 100 ? -8.716 1.980 -9.682 1.00 98.31 100 LEU A C 1
ATOM 796 O O . LEU A 1 100 ? -9.232 2.994 -9.216 1.00 98.31 100 LEU A O 1
ATOM 800 N N . VAL A 1 101 ? -8.117 2.001 -10.883 1.00 98.25 101 VAL A N 1
ATOM 801 C CA . VAL A 1 101 ? -8.056 3.225 -11.718 1.00 98.25 101 VAL A CA 1
ATOM 802 C C . VAL A 1 101 ? -9.442 3.830 -12.001 1.00 98.25 101 VAL A C 1
ATOM 804 O O . VAL A 1 101 ? -9.573 5.051 -11.891 1.00 98.25 101 VAL A O 1
ATOM 807 N N . PRO A 1 102 ? -10.503 3.054 -12.314 1.00 98.31 102 PRO A N 1
ATOM 808 C CA . PRO A 1 102 ? -11.842 3.621 -12.487 1.00 98.31 102 PRO A CA 1
ATOM 809 C C . PRO A 1 102 ? -12.361 4.340 -11.233 1.00 98.31 102 PRO A C 1
ATOM 811 O O . PRO A 1 102 ? -12.989 5.392 -11.343 1.00 98.31 102 PRO A O 1
ATOM 814 N N . ILE A 1 103 ? -12.057 3.810 -10.043 1.00 98.50 103 ILE A N 1
ATOM 815 C CA . ILE A 1 103 ? -12.425 4.430 -8.762 1.00 98.50 103 ILE A CA 1
ATOM 816 C C . ILE A 1 103 ? -11.591 5.696 -8.544 1.00 98.50 103 ILE A C 1
ATOM 818 O O . ILE A 1 103 ? -12.137 6.741 -8.207 1.00 98.50 103 ILE A O 1
ATOM 822 N N . ALA A 1 104 ? -10.285 5.650 -8.812 1.00 98.25 104 ALA A N 1
ATOM 823 C CA . ALA A 1 104 ? -9.422 6.820 -8.680 1.00 98.25 104 ALA A CA 1
ATOM 824 C C . ALA A 1 104 ? -9.877 7.986 -9.578 1.00 98.25 104 ALA A C 1
ATOM 826 O O . ALA A 1 104 ? -9.925 9.137 -9.142 1.00 98.25 104 ALA A O 1
ATOM 827 N N . ARG A 1 105 ? -10.296 7.679 -10.814 1.00 97.94 105 ARG A N 1
ATOM 828 C CA . ARG A 1 105 ? -10.860 8.659 -11.754 1.00 97.94 105 ARG A CA 1
ATOM 829 C C . ARG A 1 105 ? -12.194 9.229 -11.282 1.00 97.94 105 ARG A C 1
ATOM 831 O O . ARG A 1 105 ? -12.409 10.427 -11.426 1.00 97.94 105 ARG A O 1
ATOM 838 N N . LYS A 1 106 ? -13.064 8.413 -10.675 1.00 98.25 106 LYS A N 1
ATOM 839 C CA . LYS A 1 106 ? -14.322 8.879 -10.062 1.00 98.25 106 LYS A CA 1
ATOM 840 C C . LYS A 1 106 ? -14.075 9.966 -9.006 1.00 98.25 106 LYS A C 1
ATOM 842 O O . LYS A 1 106 ? -14.859 10.904 -8.912 1.00 98.25 106 LYS A O 1
ATOM 847 N N . TYR A 1 107 ? -12.984 9.860 -8.248 1.00 98.12 107 TYR A N 1
ATOM 848 C CA . TYR A 1 107 ? -12.591 10.840 -7.230 1.00 98.12 107 TYR A CA 1
ATOM 849 C C . TYR A 1 107 ? -11.700 11.976 -7.756 1.00 98.12 107 TYR A C 1
ATOM 851 O O . TYR A 1 107 ? -11.177 12.753 -6.961 1.00 98.12 107 TYR A O 1
ATOM 859 N N . ASN A 1 108 ? -11.544 12.110 -9.080 1.00 97.56 108 ASN A N 1
ATOM 860 C CA . ASN A 1 108 ? -10.719 13.140 -9.722 1.00 97.56 108 ASN A CA 1
ATOM 861 C C . ASN A 1 108 ? -9.270 13.171 -9.200 1.00 97.56 108 ASN A C 1
ATOM 863 O O . ASN A 1 108 ? -8.679 14.241 -9.046 1.00 97.56 108 ASN A O 1
ATOM 867 N N . ILE A 1 109 ? -8.692 12.001 -8.901 1.00 98.06 109 ILE A N 1
ATOM 868 C CA . ILE A 1 109 ? -7.280 11.923 -8.521 1.00 98.06 109 ILE A CA 1
ATOM 869 C C . ILE A 1 109 ? -6.426 12.316 -9.740 1.00 98.06 109 ILE A C 1
ATOM 871 O O . ILE A 1 109 ? -6.638 11.763 -10.820 1.00 98.06 109 ILE A O 1
ATOM 875 N N . PRO A 1 110 ? -5.451 13.232 -9.589 1.00 97.38 110 PRO A N 1
ATOM 876 C CA . PRO A 1 110 ? -4.546 13.608 -10.670 1.00 97.38 110 PRO A CA 1
ATOM 877 C C . PRO A 1 110 ? -3.793 12.411 -11.268 1.00 97.38 110 PRO A C 1
ATOM 879 O O . PRO A 1 110 ? -3.320 11.540 -10.535 1.00 97.38 110 PRO A O 1
ATOM 882 N N . ASP A 1 111 ? -3.609 12.391 -12.592 1.00 97.12 111 ASP A N 1
ATOM 883 C CA . ASP A 1 111 ? -2.968 11.269 -13.298 1.00 97.12 111 ASP A CA 1
ATOM 884 C C . ASP A 1 111 ? -1.544 10.977 -12.800 1.00 97.12 111 ASP A C 1
ATOM 886 O O . ASP A 1 111 ? -1.130 9.819 -12.758 1.00 97.12 111 ASP A O 1
ATOM 890 N N . ASN A 1 112 ? -0.800 11.999 -12.366 1.00 96.19 112 ASN A N 1
ATOM 891 C CA . ASN A 1 112 ? 0.520 11.807 -11.767 1.00 96.19 112 ASN A CA 1
ATOM 892 C C . ASN A 1 112 ? 0.436 11.033 -10.441 1.00 96.19 112 ASN A C 1
ATOM 894 O O . ASN A 1 112 ? 1.273 10.170 -10.197 1.00 96.19 112 ASN A O 1
ATOM 898 N N . TYR A 1 113 ? -0.583 11.279 -9.611 1.00 97.62 113 TYR A N 1
ATOM 899 C CA . TYR A 1 113 ? -0.795 10.512 -8.379 1.00 97.62 113 TYR A CA 1
ATOM 900 C C . TYR A 1 113 ? -1.257 9.092 -8.685 1.00 97.62 113 TYR A C 1
ATOM 902 O O . TYR A 1 113 ? -0.702 8.155 -8.121 1.00 97.62 113 TYR A O 1
ATOM 910 N N . ILE A 1 114 ? -2.203 8.917 -9.614 1.00 98.12 114 ILE A N 1
ATOM 911 C CA . ILE A 1 114 ? -2.635 7.591 -10.085 1.00 98.12 114 ILE A CA 1
ATOM 912 C C . ILE A 1 114 ? -1.418 6.786 -10.559 1.00 98.12 114 ILE A C 1
ATOM 914 O O . ILE A 1 114 ? -1.194 5.665 -10.105 1.00 98.12 114 ILE A O 1
ATOM 918 N N . GLY A 1 115 ? -0.602 7.376 -11.436 1.00 97.00 115 GLY A N 1
ATOM 919 C CA . GLY A 1 115 ? 0.617 6.768 -11.955 1.00 97.00 115 GLY A CA 1
ATOM 920 C C . GLY A 1 115 ? 1.572 6.340 -10.843 1.00 97.00 115 GLY A C 1
ATOM 921 O O . GLY A 1 115 ? 1.966 5.175 -10.807 1.00 97.00 115 GLY A O 1
ATOM 922 N N . SER A 1 116 ? 1.883 7.245 -9.910 1.00 96.69 116 SER A N 1
ATOM 923 C CA . SER A 1 116 ? 2.792 6.968 -8.794 1.00 96.69 116 SER A CA 1
ATOM 924 C C . SER A 1 116 ? 2.258 5.925 -7.808 1.00 96.69 116 SER A C 1
ATOM 926 O O . SER A 1 116 ? 3.036 5.078 -7.373 1.00 96.69 116 SER A O 1
ATOM 928 N N . ILE A 1 117 ? 0.960 5.932 -7.478 1.00 98.31 117 ILE A N 1
ATOM 929 C CA . ILE A 1 117 ? 0.341 4.920 -6.602 1.00 98.31 117 ILE A CA 1
ATOM 930 C C . ILE A 1 117 ? 0.548 3.529 -7.202 1.00 98.31 117 ILE A C 1
ATOM 932 O O . ILE A 1 117 ? 1.097 2.646 -6.547 1.00 98.31 117 ILE A O 1
ATOM 936 N N . PHE A 1 118 ? 0.145 3.333 -8.458 1.00 97.75 118 PHE A N 1
ATOM 937 C CA . PHE A 1 118 ? 0.180 2.002 -9.061 1.00 97.75 118 PHE A CA 1
ATOM 938 C C . PHE A 1 118 ? 1.592 1.549 -9.425 1.00 97.75 118 PHE A C 1
ATOM 940 O O . PHE A 1 118 ? 1.890 0.378 -9.240 1.00 97.75 118 PHE A O 1
ATOM 947 N N . GLN A 1 119 ? 2.492 2.452 -9.832 1.00 95.75 119 GLN A N 1
ATOM 948 C CA . GLN A 1 119 ? 3.911 2.100 -9.987 1.00 95.75 119 GLN A CA 1
ATOM 949 C C . GLN A 1 119 ? 4.537 1.650 -8.661 1.00 95.75 119 GLN A C 1
ATOM 951 O O . GLN A 1 119 ? 5.336 0.721 -8.651 1.00 95.75 119 GLN A O 1
ATOM 956 N N . THR A 1 120 ? 4.153 2.276 -7.543 1.00 97.12 120 THR A N 1
ATOM 957 C CA . THR A 1 120 ? 4.618 1.870 -6.208 1.00 97.12 120 THR A CA 1
ATOM 958 C C . THR A 1 120 ? 4.076 0.490 -5.825 1.00 97.12 120 THR A C 1
ATOM 960 O O . THR A 1 120 ? 4.812 -0.345 -5.317 1.00 97.12 120 THR A O 1
ATOM 963 N N . ILE A 1 121 ? 2.798 0.210 -6.098 1.00 97.62 121 ILE A N 1
ATOM 964 C CA . ILE A 1 121 ? 2.209 -1.118 -5.851 1.00 97.62 121 ILE A CA 1
ATOM 965 C C . ILE A 1 121 ? 2.889 -2.190 -6.714 1.00 97.62 121 ILE A C 1
ATOM 967 O O . ILE A 1 121 ? 3.194 -3.281 -6.240 1.00 97.62 121 ILE A O 1
ATOM 971 N N . GLU A 1 122 ? 3.146 -1.887 -7.981 1.00 96.31 122 GLU A N 1
ATOM 972 C CA . GLU A 1 122 ? 3.741 -2.828 -8.934 1.00 96.31 122 GLU A CA 1
ATOM 973 C C . GLU A 1 122 ? 5.219 -3.112 -8.646 1.00 96.31 122 GLU A C 1
ATOM 975 O O . GLU A 1 122 ? 5.731 -4.144 -9.067 1.00 96.31 122 GLU A O 1
ATOM 980 N N . CYS A 1 123 ? 5.902 -2.244 -7.895 1.00 95.44 123 CYS A N 1
ATOM 981 C CA . CYS A 1 123 ? 7.280 -2.471 -7.471 1.00 95.44 123 CYS A CA 1
ATOM 982 C C . CYS A 1 123 ? 7.402 -3.208 -6.130 1.00 95.44 123 CYS A C 1
ATOM 984 O O . CYS A 1 123 ? 8.518 -3.343 -5.631 1.00 95.44 123 CYS A O 1
ATOM 986 N N . GLN A 1 124 ? 6.297 -3.663 -5.520 1.00 95.56 124 GLN A N 1
ATOM 987 C CA . GLN A 1 124 ? 6.284 -4.216 -4.153 1.00 95.56 124 GLN A CA 1
ATOM 988 C C . GLN A 1 124 ? 7.238 -5.404 -3.941 1.00 95.56 124 GLN A C 1
ATOM 990 O O . GLN A 1 124 ? 7.704 -5.614 -2.827 1.00 95.56 124 GLN A O 1
ATOM 995 N N . LEU A 1 125 ? 7.576 -6.136 -5.009 1.00 94.19 125 LEU A N 1
ATOM 996 C CA . LEU A 1 125 ? 8.496 -7.279 -4.971 1.00 94.19 125 LEU A CA 1
ATOM 997 C C . LEU A 1 125 ? 9.971 -6.886 -5.141 1.00 94.19 125 LEU A C 1
ATOM 999 O O . LEU A 1 125 ? 10.855 -7.737 -5.097 1.00 94.19 125 LEU A O 1
ATOM 1003 N N . GLY A 1 126 ? 10.264 -5.602 -5.348 1.00 93.75 126 GLY A N 1
ATOM 1004 C CA . GLY A 1 126 ? 11.629 -5.105 -5.463 1.00 93.75 126 GLY A CA 1
ATOM 1005 C C . GLY A 1 126 ? 12.391 -5.775 -6.605 1.00 93.75 126 GLY A C 1
ATOM 1006 O O . GLY A 1 126 ? 11.907 -5.838 -7.737 1.00 93.75 126 GLY A O 1
ATOM 1007 N N . GLU A 1 127 ? 13.580 -6.290 -6.299 1.00 91.31 127 GLU A N 1
ATOM 1008 C CA . GLU A 1 127 ? 14.431 -6.989 -7.266 1.00 91.31 127 GLU A CA 1
ATOM 1009 C C . GLU A 1 127 ? 13.875 -8.337 -7.732 1.00 91.31 127 GLU A C 1
ATOM 1011 O O . GLU A 1 127 ? 14.215 -8.774 -8.836 1.00 91.31 127 GLU A O 1
ATOM 1016 N N . ASP A 1 128 ? 12.986 -8.943 -6.942 1.00 90.56 128 ASP A N 1
ATOM 1017 C CA . ASP A 1 128 ? 12.308 -10.201 -7.265 1.00 90.56 128 ASP A CA 1
ATOM 1018 C C . ASP A 1 128 ? 11.147 -9.976 -8.261 1.00 90.56 128 ASP A C 1
ATOM 1020 O O . ASP A 1 128 ? 10.503 -10.926 -8.704 1.00 90.56 128 ASP A O 1
ATOM 1024 N N . THR A 1 129 ? 10.869 -8.722 -8.652 1.00 90.81 129 THR A N 1
ATOM 1025 C CA . THR A 1 129 ? 9.815 -8.401 -9.623 1.00 90.81 129 THR A CA 1
ATOM 1026 C C . THR A 1 129 ? 10.129 -9.013 -11.001 1.00 90.81 129 THR A C 1
ATOM 1028 O O . THR A 1 129 ? 11.170 -8.693 -11.586 1.00 90.81 129 THR A O 1
ATOM 1031 N N . PRO A 1 130 ? 9.215 -9.812 -11.589 1.00 89.25 130 PRO A N 1
ATOM 1032 C CA . PRO A 1 130 ? 9.444 -10.486 -12.872 1.00 89.25 130 PRO A CA 1
ATOM 1033 C C . PRO A 1 130 ? 9.334 -9.551 -14.085 1.00 89.25 130 PRO A C 1
ATOM 1035 O O . PRO A 1 130 ? 9.771 -9.898 -15.180 1.00 89.25 130 PRO A O 1
ATOM 1038 N N . VAL A 1 131 ? 8.769 -8.354 -13.903 1.00 92.25 131 VAL A N 1
ATOM 1039 C CA . VAL A 1 131 ? 8.669 -7.312 -14.933 1.00 92.25 131 VAL A CA 1
ATOM 1040 C C . VAL A 1 131 ? 9.761 -6.260 -14.698 1.00 92.25 131 VAL A C 1
ATOM 1042 O O . VAL A 1 131 ? 9.647 -5.477 -13.754 1.00 92.25 131 VAL A O 1
ATOM 1045 N N . PRO A 1 132 ? 10.810 -6.183 -15.543 1.00 91.81 132 PRO A N 1
ATOM 1046 C CA . PRO A 1 132 ? 11.959 -5.305 -15.303 1.00 91.81 132 PRO A CA 1
ATOM 1047 C C . PRO A 1 132 ? 11.605 -3.825 -15.125 1.00 91.81 132 PRO A C 1
ATOM 1049 O O . PRO A 1 132 ? 12.241 -3.129 -14.343 1.00 91.81 132 PRO A O 1
ATOM 1052 N N . GLN A 1 133 ? 10.576 -3.339 -15.822 1.00 92.00 133 GLN A N 1
ATOM 1053 C CA . GLN A 1 133 ? 10.121 -1.947 -15.761 1.00 92.00 133 GLN A CA 1
ATOM 1054 C C . GLN A 1 133 ? 9.448 -1.588 -14.431 1.00 92.00 133 GLN A C 1
ATOM 1056 O O . GLN A 1 133 ? 9.309 -0.409 -14.119 1.00 92.00 133 GLN A O 1
ATOM 1061 N N . CYS A 1 134 ? 9.022 -2.592 -13.666 1.00 93.88 134 CYS A N 1
ATOM 1062 C CA . CYS A 1 134 ? 8.414 -2.419 -12.353 1.00 93.88 134 CYS A CA 1
ATOM 1063 C C . CYS A 1 134 ? 9.451 -2.499 -11.226 1.00 93.88 134 CYS A C 1
ATOM 1065 O O . CYS A 1 134 ? 9.107 -2.249 -10.075 1.00 93.88 134 CYS A O 1
ATOM 1067 N N . LYS A 1 135 ? 10.719 -2.809 -11.526 1.00 94.69 135 LYS A N 1
ATOM 1068 C CA . LYS A 1 135 ? 11.776 -2.790 -10.514 1.00 94.69 135 LYS A CA 1
ATOM 1069 C C . LYS A 1 135 ? 11.986 -1.364 -9.995 1.00 94.69 135 LYS A C 1
ATOM 1071 O O . LYS A 1 135 ? 12.073 -0.429 -10.799 1.00 94.69 135 LYS A O 1
ATOM 1076 N N . PRO A 1 136 ? 12.063 -1.167 -8.669 1.00 93.56 136 PRO A N 1
ATOM 1077 C CA . PRO A 1 136 ? 12.267 0.158 -8.113 1.00 93.56 136 PRO A CA 1
ATOM 1078 C C . PRO A 1 136 ? 13.656 0.691 -8.471 1.00 93.56 136 PRO A C 1
ATOM 1080 O O . PRO A 1 136 ? 14.629 -0.052 -8.573 1.00 93.56 136 PRO A O 1
ATOM 1083 N N . VAL A 1 137 ? 13.763 2.008 -8.632 1.00 90.88 137 VAL A N 1
ATOM 1084 C CA . VAL A 1 137 ? 15.056 2.657 -8.870 1.00 90.88 137 VAL A CA 1
ATOM 1085 C C . VAL A 1 137 ? 15.819 2.754 -7.541 1.00 90.88 137 VAL A C 1
ATOM 1087 O O . VAL A 1 137 ? 15.236 3.226 -6.557 1.00 90.88 137 VAL A O 1
ATOM 1090 N N . PRO A 1 138 ? 17.112 2.387 -7.484 1.00 89.12 138 PRO A N 1
ATOM 1091 C CA . PRO A 1 138 ? 17.894 2.468 -6.254 1.00 89.12 138 PRO A CA 1
ATOM 1092 C C . PRO A 1 138 ? 17.885 3.866 -5.619 1.00 89.12 138 PRO A C 1
ATOM 1094 O O . PRO A 1 138 ? 18.019 4.883 -6.301 1.00 89.12 138 PRO A O 1
ATOM 1097 N N . GLY A 1 139 ? 17.741 3.924 -4.296 1.00 85.31 139 GLY A N 1
ATOM 1098 C CA . GLY A 1 139 ? 17.724 5.153 -3.502 1.00 85.31 139 GLY A CA 1
ATOM 1099 C C . GLY A 1 139 ? 16.399 5.923 -3.506 1.00 85.31 139 GLY A C 1
ATOM 1100 O O . GLY A 1 139 ? 16.314 6.974 -2.864 1.00 85.31 139 GLY A O 1
ATOM 1101 N N . THR A 1 140 ? 15.367 5.435 -4.196 1.00 90.88 140 THR A N 1
ATOM 1102 C CA . THR A 1 140 ? 14.065 6.114 -4.288 1.00 90.88 140 THR A CA 1
ATOM 1103 C C . THR A 1 140 ? 13.079 5.653 -3.205 1.00 90.88 140 THR A C 1
ATOM 1105 O O . THR A 1 140 ? 13.248 4.583 -2.620 1.00 90.88 140 THR A O 1
ATOM 1108 N N . PRO A 1 141 ? 12.014 6.426 -2.915 1.00 92.94 141 PRO A N 1
ATOM 1109 C CA . PRO A 1 141 ? 10.995 5.999 -1.957 1.00 92.94 141 PRO A CA 1
ATOM 1110 C C . PRO A 1 141 ? 10.291 4.684 -2.329 1.00 92.94 141 PRO A C 1
ATOM 1112 O O . PRO A 1 141 ? 9.863 3.954 -1.440 1.00 92.94 141 PRO A O 1
ATOM 1115 N N . THR A 1 142 ? 10.198 4.351 -3.621 1.00 93.12 142 THR A N 1
ATOM 1116 C CA . THR A 1 142 ? 9.612 3.087 -4.094 1.00 93.12 142 THR A CA 1
ATOM 1117 C C . THR A 1 142 ? 10.509 1.883 -3.801 1.00 93.12 142 THR A C 1
ATOM 1119 O O . THR A 1 142 ? 10.005 0.806 -3.499 1.00 93.12 142 THR A O 1
ATOM 1122 N N . GLU A 1 143 ? 11.834 2.063 -3.774 1.00 95.19 143 GLU A N 1
ATOM 1123 C CA . GLU A 1 143 ? 12.760 1.038 -3.272 1.00 95.19 143 GLU A CA 1
ATOM 1124 C C . GLU A 1 143 ? 12.512 0.769 -1.782 1.00 95.19 143 GLU A C 1
ATOM 1126 O O . GLU A 1 143 ? 12.396 -0.380 -1.361 1.00 95.19 143 GLU A O 1
ATOM 1131 N N . LEU A 1 144 ? 12.366 1.825 -0.975 1.00 95.94 144 LEU A N 1
ATOM 1132 C CA . LEU A 1 144 ? 12.063 1.688 0.455 1.00 95.94 144 LEU A CA 1
ATOM 1133 C C . LEU A 1 144 ? 10.692 1.043 0.693 1.00 95.94 144 LEU A C 1
ATOM 1135 O O . LEU A 1 144 ? 10.534 0.287 1.651 1.00 95.94 144 LEU A O 1
ATOM 1139 N N . PHE A 1 145 ? 9.720 1.312 -0.179 1.00 97.00 145 PHE A N 1
ATOM 1140 C CA . PHE A 1 145 ? 8.423 0.642 -0.170 1.00 97.00 145 PHE A CA 1
ATOM 1141 C C . PHE A 1 145 ? 8.559 -0.865 -0.405 1.00 97.00 145 PHE A C 1
ATOM 1143 O O . PHE A 1 145 ? 8.063 -1.647 0.405 1.00 97.00 145 PHE A O 1
ATOM 1150 N N . ALA A 1 146 ? 9.287 -1.274 -1.447 1.00 96.31 146 ALA A N 1
ATOM 1151 C CA . ALA A 1 146 ? 9.541 -2.682 -1.741 1.00 96.31 146 ALA A CA 1
ATOM 1152 C C . ALA A 1 146 ? 10.257 -3.395 -0.580 1.00 96.31 146 ALA A C 1
ATOM 1154 O O . ALA A 1 146 ? 9.831 -4.459 -0.137 1.00 96.31 146 ALA A O 1
ATOM 1155 N N . TRP A 1 147 ? 11.290 -2.765 -0.007 1.00 95.81 147 TRP A N 1
ATOM 1156 C CA . TRP A 1 147 ? 11.966 -3.284 1.188 1.00 95.81 147 TRP A CA 1
ATOM 1157 C C . TRP A 1 147 ? 11.032 -3.417 2.389 1.00 95.81 147 TRP A C 1
ATOM 1159 O O . TRP A 1 147 ? 11.161 -4.369 3.156 1.00 95.81 147 TRP A O 1
ATOM 1169 N N . SER A 1 148 ? 10.098 -2.479 2.557 1.00 96.56 148 SER A N 1
ATOM 1170 C CA . SER A 1 148 ? 9.116 -2.538 3.641 1.00 96.56 148 SER A CA 1
ATOM 1171 C C . SER A 1 148 ? 8.151 -3.708 3.453 1.00 96.56 148 SER A C 1
ATOM 1173 O O . SER A 1 148 ? 7.879 -4.416 4.417 1.00 96.56 148 SER A O 1
ATOM 1175 N N . CYS A 1 149 ? 7.689 -3.950 2.221 1.00 95.56 149 CYS A N 1
ATOM 1176 C CA . CYS A 1 149 ? 6.858 -5.108 1.886 1.00 95.56 149 CYS A CA 1
ATOM 1177 C C . CYS A 1 149 ? 7.604 -6.413 2.189 1.00 95.56 149 CYS A C 1
ATOM 1179 O O . CYS A 1 149 ? 7.132 -7.210 2.999 1.00 95.56 149 CYS A O 1
ATOM 1181 N N . TRP A 1 150 ? 8.813 -6.579 1.638 1.00 94.19 150 TRP A N 1
ATOM 1182 C CA . TRP A 1 150 ? 9.628 -7.773 1.868 1.00 94.19 150 TRP A CA 1
ATOM 1183 C C . TRP A 1 150 ? 9.896 -8.019 3.356 1.00 94.19 150 TRP A C 1
ATOM 1185 O O . TRP A 1 150 ? 9.723 -9.134 3.833 1.00 94.19 150 TRP A O 1
ATOM 1195 N N . TYR A 1 151 ? 10.288 -6.991 4.113 1.00 93.62 151 TYR A N 1
ATOM 1196 C CA . TYR A 1 151 ? 10.644 -7.165 5.521 1.00 93.62 151 TYR A CA 1
ATOM 1197 C C . TYR A 1 151 ? 9.448 -7.600 6.377 1.00 93.62 151 TYR A C 1
ATOM 1199 O O . TYR A 1 151 ? 9.602 -8.436 7.267 1.00 93.62 151 TYR A O 1
ATOM 1207 N N . ILE A 1 152 ? 8.255 -7.056 6.114 1.00 93.00 152 ILE A N 1
ATOM 1208 C CA . ILE A 1 152 ? 7.030 -7.488 6.799 1.00 93.00 152 ILE A CA 1
ATOM 1209 C C . ILE A 1 152 ? 6.672 -8.923 6.400 1.00 93.00 152 ILE A C 1
ATOM 1211 O O . ILE A 1 152 ? 6.382 -9.738 7.273 1.00 93.00 152 ILE A O 1
ATOM 1215 N N . GLU A 1 153 ? 6.755 -9.276 5.119 1.00 87.88 153 GLU A N 1
ATOM 1216 C CA . GLU A 1 153 ? 6.519 -10.653 4.675 1.00 87.88 153 GLU A CA 1
ATOM 1217 C C . GLU A 1 153 ? 7.490 -11.660 5.311 1.00 87.88 153 GLU A C 1
ATOM 1219 O O . GLU A 1 153 ? 7.058 -12.721 5.768 1.00 87.88 153 GLU A O 1
ATOM 1224 N N . GLU A 1 154 ? 8.776 -11.310 5.386 1.00 85.31 154 GLU A N 1
ATOM 1225 C CA . GLU A 1 154 ? 9.840 -12.136 5.959 1.00 85.31 154 GLU A CA 1
ATOM 1226 C C . GLU A 1 154 ? 9.638 -12.343 7.467 1.00 85.31 154 GLU A C 1
ATOM 1228 O O . GLU A 1 154 ? 9.671 -13.472 7.952 1.00 85.31 154 GLU A O 1
ATOM 1233 N N . LEU A 1 155 ? 9.348 -11.273 8.222 1.00 80.38 155 LEU A N 1
ATOM 1234 C CA . LEU A 1 155 ? 9.095 -11.369 9.666 1.00 80.38 155 LEU A CA 1
ATOM 1235 C C . LEU A 1 155 ? 7.867 -12.218 10.011 1.00 80.38 155 LEU A C 1
ATOM 1237 O O . LEU A 1 155 ? 7.802 -12.790 11.101 1.00 80.38 155 LEU A O 1
ATOM 1241 N N . HIS A 1 156 ? 6.888 -12.279 9.110 1.00 74.38 156 HIS A N 1
ATOM 1242 C CA . HIS A 1 156 ? 5.635 -12.994 9.324 1.00 74.38 156 HIS A CA 1
ATOM 1243 C C . HIS A 1 156 ? 5.567 -14.355 8.609 1.00 74.38 156 HIS A C 1
ATOM 1245 O O . HIS A 1 156 ? 4.512 -14.984 8.659 1.00 74.38 156 HIS A O 1
ATOM 1251 N N . ASN A 1 157 ? 6.659 -14.834 7.987 1.00 64.75 157 ASN A N 1
ATOM 1252 C CA . ASN A 1 157 ? 6.705 -16.069 7.181 1.00 64.75 157 ASN A CA 1
ATOM 1253 C C . ASN A 1 157 ? 5.60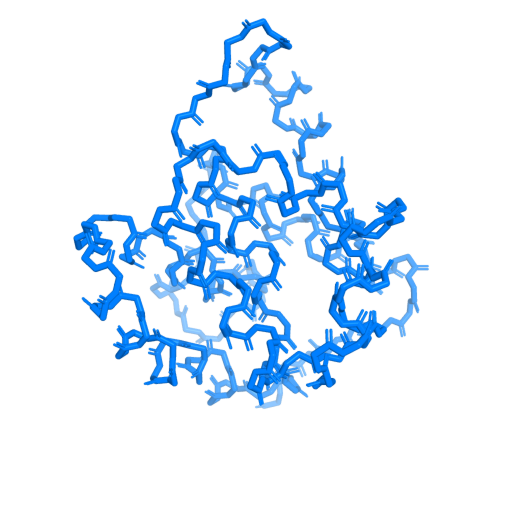1 -16.143 6.104 1.00 64.75 157 ASN A C 1
ATOM 1255 O O . ASN A 1 157 ? 5.115 -17.220 5.764 1.00 64.75 157 ASN A O 1
ATOM 1259 N N . ASN A 1 158 ? 5.205 -14.992 5.560 1.00 63.91 158 ASN A N 1
ATOM 1260 C CA . ASN A 1 158 ? 4.111 -14.865 4.595 1.00 63.91 158 ASN A CA 1
ATOM 1261 C C . ASN A 1 158 ? 4.609 -14.563 3.173 1.00 63.91 158 ASN A C 1
ATOM 1263 O O . ASN A 1 158 ? 3.806 -14.151 2.335 1.00 63.91 158 ASN A O 1
ATOM 1267 N N . LYS A 1 159 ? 5.913 -14.735 2.898 1.00 59.53 159 LYS A N 1
ATOM 1268 C CA . LYS A 1 159 ? 6.514 -14.378 1.606 1.00 59.53 159 LYS A CA 1
ATOM 1269 C C . LYS A 1 159 ? 5.823 -15.124 0.466 1.00 59.53 159 LYS A C 1
ATOM 1271 O O . LYS A 1 159 ? 5.843 -16.354 0.412 1.00 59.53 159 LYS A O 1
ATOM 1276 N N . LYS A 1 160 ? 5.239 -14.364 -0.460 1.00 64.69 160 LYS A N 1
ATOM 1277 C CA . LYS A 1 160 ? 4.675 -14.893 -1.704 1.00 64.69 160 LYS A CA 1
ATOM 1278 C C . LYS A 1 160 ? 5.650 -14.597 -2.831 1.00 64.69 160 LYS A C 1
ATOM 1280 O O . LYS A 1 160 ? 5.900 -13.440 -3.149 1.00 64.69 160 LYS A O 1
ATOM 1285 N N . ILE A 1 161 ? 6.212 -15.642 -3.423 1.00 58.62 161 ILE A N 1
ATOM 1286 C CA . ILE A 1 161 ? 7.115 -15.519 -4.568 1.00 58.62 161 ILE A CA 1
ATOM 1287 C C . ILE A 1 161 ? 6.284 -15.765 -5.829 1.00 58.62 161 ILE A C 1
ATOM 1289 O O . ILE A 1 161 ? 5.527 -16.737 -5.844 1.00 58.62 161 ILE A O 1
ATOM 1293 N N . PRO A 1 162 ? 6.392 -14.919 -6.866 1.00 56.66 162 PRO A N 1
ATOM 1294 C CA . PRO A 1 162 ? 5.765 -15.219 -8.143 1.00 56.66 162 PRO A CA 1
ATOM 1295 C C . PRO A 1 162 ? 6.324 -16.482 -8.785 1.00 56.66 162 PRO A C 1
ATOM 1297 O O . PRO A 1 162 ? 7.537 -16.601 -8.954 1.00 56.66 162 PRO A O 1
ATOM 1300 N N . GLU A 1 163 ? 5.417 -17.391 -9.146 1.00 50.62 163 GLU A N 1
ATOM 1301 C CA . GLU A 1 163 ? 5.653 -18.500 -10.082 1.00 50.62 163 GLU A CA 1
ATOM 1302 C C . GLU A 1 163 ? 5.493 -18.037 -11.537 1.00 50.62 163 GLU A C 1
ATOM 1304 O O . GLU A 1 163 ? 4.579 -17.217 -11.812 1.00 50.62 163 GLU A O 1
#

Foldseek 3Di:
DAPVVLVVCCVDPLVVLLVVQPPVLLSVLLSVLCNVQNDSVLSVLLVQLLVQLVVVCVVLVVDDPPDDDVVNSLLSSLSNQLPSQDPLALVSLCVSLVPRVVSSVVSVPDPVSSVSSSLLSSCLCAPLRPDPSSHDDPPDSSNSSNVSSVVSCVVVVNDRHHD